Protein AF-A0A957GNC1-F1 (afdb_monomer_lite)

Foldseek 3Di:
DDDDDDDDDDPPVVLVVLVVVCVVVVHDSVVSVVVVCCVVPDPDCVVPDPVCPVVVSVVVVCDPVVVVVVVVVVVVVPPPDDDDDDD

Structure (mmCIF, N/CA/C/O backbone):
data_AF-A0A957GNC1-F1
#
_entry.id   AF-A0A957GNC1-F1
#
loop_
_atom_site.group_PDB
_atom_site.id
_atom_site.type_symbol
_atom_site.label_atom_id
_atom_site.label_alt_id
_atom_site.label_comp_id
_atom_site.label_asym_id
_atom_site.label_entity_id
_atom_site.label_seq_id
_atom_site.pdbx_PDB_ins_code
_atom_site.Cartn_x
_atom_site.Cartn_y
_atom_site.Cartn_z
_atom_site.occupancy
_atom_site.B_iso_or_equiv
_atom_site.auth_seq_id
_atom_site.auth_comp_id
_atom_site.auth_asym_id
_atom_site.auth_atom_id
_atom_site.pdbx_PDB_model_num
ATOM 1 N N . MET A 1 1 ? -13.665 -15.796 0.721 1.00 49.72 1 MET A N 1
ATOM 2 C CA . MET A 1 1 ? -12.424 -15.010 0.578 1.00 49.72 1 MET A CA 1
ATOM 3 C C . MET A 1 1 ? -11.446 -15.536 1.606 1.00 49.72 1 MET A C 1
ATOM 5 O O . MET A 1 1 ? -11.819 -15.596 2.770 1.00 49.72 1 MET A O 1
ATOM 9 N N . LEU A 1 2 ? -10.275 -16.004 1.176 1.00 80.25 2 LEU A N 1
ATOM 10 C CA . LEU A 1 2 ? -9.185 -16.353 2.087 1.00 80.25 2 LEU A CA 1
ATOM 11 C C . LEU A 1 2 ? -8.428 -15.056 2.387 1.00 80.25 2 LEU A C 1
ATOM 13 O O . LEU A 1 2 ? -8.108 -14.320 1.457 1.00 80.25 2 LEU A O 1
ATOM 17 N N . ALA A 1 3 ? -8.226 -14.747 3.663 1.00 83.12 3 ALA A N 1
ATOM 18 C CA . ALA A 1 3 ? -7.486 -13.575 4.109 1.00 83.12 3 ALA A CA 1
ATOM 19 C C . ALA A 1 3 ? -6.380 -14.046 5.050 1.00 83.12 3 ALA A C 1
ATOM 21 O O . ALA A 1 3 ? -6.655 -14.785 5.994 1.00 83.12 3 ALA A O 1
ATOM 22 N N . GLU A 1 4 ? -5.151 -13.624 4.770 1.00 89.75 4 GLU A N 1
ATOM 23 C CA . GLU A 1 4 ? -3.987 -13.913 5.603 1.00 89.75 4 GLU A CA 1
ATOM 24 C C . GLU A 1 4 ? -3.644 -12.688 6.447 1.00 89.75 4 GLU A C 1
ATOM 26 O O . GLU A 1 4 ? -3.659 -11.554 5.960 1.00 89.75 4 GLU A O 1
ATOM 31 N N . THR A 1 5 ? -3.320 -12.918 7.717 1.00 91.25 5 THR A N 1
ATOM 32 C CA . THR A 1 5 ? -2.944 -11.849 8.646 1.00 91.25 5 THR A CA 1
ATOM 33 C C . THR A 1 5 ? -1.431 -11.739 8.711 1.00 91.25 5 THR A C 1
ATOM 35 O O . THR A 1 5 ? -0.743 -12.700 9.055 1.00 91.25 5 THR A O 1
ATOM 38 N N . ILE A 1 6 ? -0.911 -10.541 8.449 1.00 90.06 6 ILE A N 1
ATOM 39 C CA . ILE A 1 6 ? 0.512 -10.226 8.590 1.00 90.06 6 ILE A CA 1
ATOM 40 C C . ILE A 1 6 ? 0.714 -9.108 9.613 1.00 90.06 6 ILE A C 1
ATOM 42 O O . ILE A 1 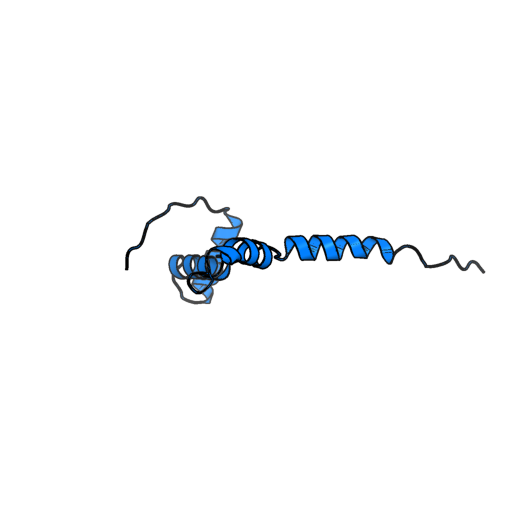6 ? -0.066 -8.160 9.681 1.00 90.06 6 ILE A O 1
ATOM 46 N N . THR A 1 7 ? 1.794 -9.195 10.391 1.00 94.00 7 THR A N 1
ATOM 47 C CA . THR A 1 7 ? 2.212 -8.133 11.317 1.00 94.00 7 THR A CA 1
ATOM 48 C C . THR A 1 7 ? 3.384 -7.377 10.709 1.00 94.00 7 THR A C 1
ATOM 50 O O . THR A 1 7 ? 4.448 -7.952 10.483 1.00 94.00 7 THR A O 1
ATOM 53 N N . LEU A 1 8 ? 3.210 -6.077 10.473 1.00 90.38 8 LEU A N 1
ATOM 54 C CA . LEU A 1 8 ? 4.223 -5.216 9.863 1.00 90.38 8 LEU A CA 1
ATOM 55 C C . LEU A 1 8 ? 4.723 -4.181 10.872 1.00 90.38 8 LEU A C 1
ATOM 57 O O . LEU A 1 8 ? 3.935 -3.512 11.538 1.00 90.38 8 LEU A O 1
ATOM 61 N N . LYS A 1 9 ? 6.045 -4.004 10.957 1.00 95.56 9 LYS A N 1
ATOM 62 C CA . LYS A 1 9 ? 6.633 -2.853 11.651 1.00 95.56 9 LYS A CA 1
ATOM 63 C C . LYS A 1 9 ? 6.708 -1.689 10.674 1.00 95.56 9 LYS A C 1
ATOM 65 O O . LYS A 1 9 ? 7.500 -1.721 9.737 1.00 95.56 9 LYS A O 1
ATOM 70 N N . ILE A 1 10 ? 5.885 -0.674 10.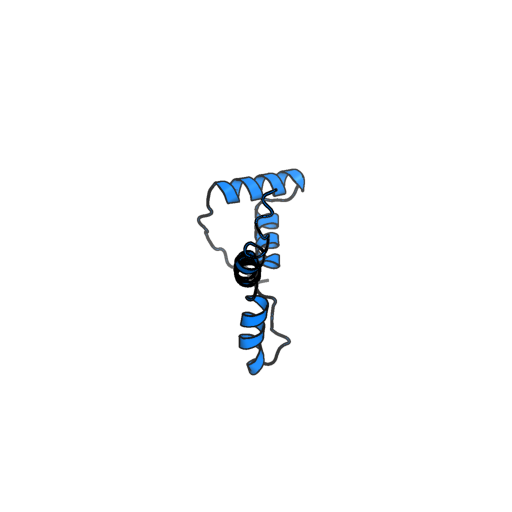900 1.00 92.31 10 ILE A N 1
ATOM 71 C CA . ILE A 1 10 ? 5.798 0.502 10.034 1.00 92.31 10 ILE A CA 1
ATOM 72 C C . ILE A 1 10 ? 6.562 1.659 10.695 1.00 92.31 10 ILE A C 1
ATOM 74 O O . ILE A 1 10 ? 6.408 1.864 11.901 1.00 92.31 10 ILE A O 1
ATOM 78 N N . PRO A 1 11 ? 7.378 2.431 9.953 1.00 97.06 11 PRO A N 1
ATOM 79 C CA . PRO A 1 11 ? 7.991 3.640 10.487 1.00 97.06 11 PRO A CA 1
ATOM 80 C C . PRO A 1 11 ? 6.945 4.628 11.022 1.00 97.06 11 PRO A C 1
ATOM 82 O O . PRO A 1 11 ? 5.922 4.873 10.383 1.00 97.06 11 PRO A O 1
ATOM 85 N N . GLU A 1 12 ? 7.242 5.261 12.157 1.00 95.81 12 GLU A N 1
ATOM 86 C CA . GLU A 1 12 ? 6.320 6.160 12.869 1.00 95.81 12 GLU A CA 1
ATOM 87 C C . GLU A 1 12 ? 5.770 7.297 11.988 1.00 95.81 12 GLU A C 1
ATOM 89 O O . GLU A 1 12 ? 4.603 7.681 12.081 1.00 95.81 12 GLU A O 1
ATOM 94 N N . PHE A 1 13 ? 6.601 7.853 11.100 1.00 95.56 13 PHE A N 1
ATOM 95 C CA . PHE A 1 13 ? 6.167 8.921 10.195 1.00 95.56 13 PHE A CA 1
ATOM 96 C C . PHE A 1 13 ? 5.076 8.443 9.223 1.00 95.56 13 PHE A C 1
ATOM 98 O O . PHE A 1 13 ? 4.125 9.176 8.946 1.00 95.56 13 PHE A O 1
ATOM 105 N N . LEU A 1 14 ? 5.198 7.208 8.729 1.00 94.81 14 LEU A N 1
ATOM 106 C CA . LEU A 1 14 ? 4.261 6.619 7.783 1.00 94.81 14 LEU A CA 1
ATOM 107 C C . LEU A 1 14 ? 2.959 6.250 8.494 1.00 94.81 14 LEU A C 1
ATOM 109 O O . LEU A 1 14 ? 1.885 6.579 7.994 1.00 94.81 14 LEU A O 1
ATOM 113 N N . TYR A 1 15 ? 3.053 5.673 9.696 1.00 96.06 15 TYR A N 1
ATOM 114 C CA . TYR A 1 15 ? 1.892 5.395 10.540 1.00 96.06 15 TYR A CA 1
ATOM 115 C C . TYR A 1 15 ? 1.041 6.654 10.777 1.00 96.06 15 TYR A C 1
ATOM 117 O O . TYR A 1 15 ? -0.161 6.647 10.511 1.00 96.06 15 TYR A O 1
ATOM 125 N N . ARG A 1 16 ? 1.663 7.776 11.168 1.00 97.31 16 ARG A N 1
ATOM 126 C CA . ARG A 1 16 ? 0.947 9.046 11.383 1.00 97.31 16 ARG A CA 1
ATOM 127 C C . ARG A 1 16 ? 0.263 9.571 10.122 1.00 97.31 16 ARG A C 1
ATOM 129 O O . ARG A 1 16 ? -0.871 10.041 10.191 1.00 97.31 16 ARG A O 1
ATOM 136 N N . ARG A 1 17 ? 0.903 9.463 8.953 1.00 95.94 17 ARG A N 1
ATOM 137 C CA . ARG A 1 17 ? 0.295 9.874 7.675 1.00 95.94 17 ARG A CA 1
ATOM 138 C C . ARG A 1 17 ? -0.939 9.032 7.331 1.00 95.94 17 ARG A C 1
ATOM 140 O O . ARG A 1 17 ? -1.957 9.585 6.908 1.00 95.94 17 ARG A O 1
ATOM 147 N N . LEU A 1 18 ? -0.861 7.719 7.538 1.00 95.19 18 LEU A N 1
ATOM 148 C CA . LEU A 1 18 ? -1.979 6.796 7.324 1.00 95.19 18 LEU A CA 1
ATOM 149 C C . LEU A 1 18 ? -3.129 7.090 8.298 1.00 95.19 18 LEU A C 1
ATOM 151 O O . LEU A 1 18 ? -4.279 7.190 7.877 1.00 95.19 18 LEU A O 1
ATOM 155 N N . GLN A 1 19 ? -2.816 7.341 9.572 1.00 97.12 19 GLN A N 1
ATOM 156 C CA . GLN A 1 19 ? -3.805 7.693 10.592 1.00 97.12 19 GLN A CA 1
ATOM 157 C C . GLN A 1 19 ? -4.527 9.012 10.277 1.00 97.12 19 GLN A C 1
ATOM 159 O O . GLN A 1 19 ? -5.755 9.071 10.345 1.00 97.12 19 GLN A O 1
ATOM 164 N N . ASN A 1 20 ? -3.795 10.046 9.853 1.00 97.25 20 ASN A N 1
ATOM 165 C CA . ASN A 1 20 ? -4.384 11.321 9.430 1.00 97.25 20 ASN A CA 1
ATOM 166 C C . ASN A 1 20 ? -5.321 11.145 8.226 1.00 97.25 20 ASN A C 1
ATOM 168 O O . ASN A 1 20 ? -6.383 11.768 8.156 1.00 97.25 20 ASN A O 1
ATOM 172 N N . THR A 1 21 ? -4.944 10.276 7.284 1.00 95.00 21 THR A N 1
ATOM 173 C CA . THR A 1 21 ? -5.760 9.958 6.105 1.00 95.00 21 THR A CA 1
ATOM 174 C C . THR A 1 21 ? -7.047 9.242 6.511 1.00 95.00 21 THR A C 1
ATOM 176 O O . THR A 1 21 ? -8.127 9.631 6.068 1.00 95.00 21 THR A O 1
ATOM 179 N N . ALA A 1 22 ? -6.958 8.252 7.401 1.00 97.00 22 ALA A N 1
ATOM 180 C CA . ALA A 1 22 ? -8.107 7.528 7.941 1.00 97.00 22 ALA A CA 1
ATOM 181 C C . ALA A 1 22 ? -9.098 8.476 8.637 1.00 97.00 22 ALA A C 1
ATOM 183 O O . ALA A 1 22 ? -10.287 8.479 8.319 1.00 97.00 22 ALA A O 1
ATOM 184 N N . GLN A 1 23 ? -8.599 9.373 9.492 1.00 96.94 23 GLN A N 1
ATOM 185 C CA . GLN A 1 23 ? -9.421 10.384 10.165 1.00 96.94 23 GLN A CA 1
ATOM 186 C C . GLN A 1 23 ? -10.091 11.344 9.173 1.00 96.94 23 GLN A C 1
ATOM 188 O O . GLN A 1 23 ? -11.297 11.579 9.259 1.00 96.94 23 GLN A O 1
ATOM 193 N N . SER A 1 24 ? -9.332 11.860 8.202 1.00 96.38 24 SER A N 1
ATOM 194 C CA . SER A 1 24 ? -9.835 12.821 7.209 1.00 96.38 24 SER A CA 1
ATOM 195 C C . SER A 1 24 ? -10.887 12.208 6.284 1.00 96.38 24 SER A C 1
ATOM 197 O O . SER A 1 24 ? -11.848 12.871 5.903 1.00 96.38 24 SER A O 1
ATOM 199 N N . THR A 1 25 ? -10.726 10.928 5.942 1.00 94.00 25 THR A N 1
ATOM 200 C CA . THR A 1 25 ? -11.639 10.191 5.054 1.00 94.00 25 THR A CA 1
ATOM 201 C C . THR A 1 25 ? -12.750 9.453 5.801 1.00 94.00 25 THR A C 1
ATOM 203 O O . THR A 1 25 ? -13.616 8.866 5.155 1.00 94.00 25 THR A O 1
ATOM 206 N N . ARG A 1 26 ? -12.757 9.501 7.144 1.00 95.69 26 ARG A N 1
ATOM 207 C CA . ARG A 1 26 ? -13.667 8.740 8.022 1.00 95.69 26 ARG A CA 1
ATOM 208 C C . ARG A 1 26 ? -13.669 7.239 7.715 1.00 95.69 26 ARG A C 1
ATOM 210 O O . ARG A 1 26 ? -14.710 6.590 7.775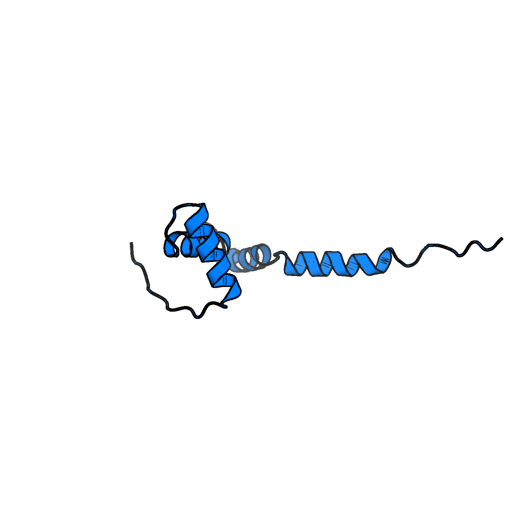 1.00 95.69 26 ARG A O 1
ATOM 217 N N . ARG A 1 27 ? -12.500 6.705 7.372 1.00 95.25 27 ARG A N 1
ATOM 218 C CA . ARG A 1 27 ? -12.269 5.278 7.128 1.00 95.25 27 ARG A CA 1
ATOM 219 C C . ARG A 1 27 ? -11.454 4.688 8.264 1.00 95.25 27 ARG A C 1
ATOM 221 O O . ARG A 1 27 ? -10.785 5.413 9.001 1.00 95.25 27 ARG A O 1
ATOM 228 N N . SER A 1 28 ? -11.509 3.373 8.408 1.00 96.94 28 SER A N 1
ATOM 229 C CA . SER A 1 28 ? -10.612 2.671 9.322 1.00 96.94 28 SER A CA 1
ATOM 230 C C . SER A 1 28 ? -9.161 2.754 8.832 1.00 96.94 28 SER A C 1
ATOM 232 O O . SER A 1 28 ? -8.891 2.941 7.643 1.00 96.94 28 SER A O 1
ATOM 234 N N . LEU A 1 29 ? -8.209 2.615 9.759 1.00 94.44 29 LEU A N 1
ATOM 235 C CA . LEU A 1 29 ? -6.791 2.566 9.402 1.00 94.44 29 LEU A CA 1
ATOM 236 C C . LEU A 1 29 ? -6.493 1.371 8.482 1.00 94.44 29 LEU A C 1
ATOM 238 O O . LEU A 1 29 ? -5.781 1.537 7.495 1.00 94.44 29 LEU A O 1
ATOM 242 N N . ASP A 1 30 ? -7.091 0.213 8.762 1.00 94.06 30 ASP A N 1
ATOM 243 C CA . ASP A 1 30 ? -6.934 -1.008 7.969 1.00 94.06 30 ASP A CA 1
ATOM 244 C C . ASP A 1 30 ? -7.391 -0.809 6.520 1.00 94.06 30 ASP A C 1
ATOM 246 O O . ASP A 1 30 ? -6.653 -1.145 5.599 1.00 94.06 30 ASP A O 1
ATOM 250 N N . GLU A 1 31 ? -8.551 -0.186 6.286 1.00 94.31 31 GLU A N 1
ATOM 251 C CA . GLU A 1 31 ? -9.025 0.116 4.926 1.00 94.31 31 GLU A CA 1
ATOM 252 C C . GLU A 1 31 ? -8.060 1.028 4.165 1.00 94.31 31 GLU A C 1
ATOM 254 O O . GLU A 1 31 ? -7.817 0.825 2.975 1.00 94.31 31 GLU A O 1
ATOM 259 N N . VAL A 1 32 ? -7.490 2.030 4.838 1.00 95.25 32 VAL A N 1
ATOM 260 C CA . VAL A 1 32 ? -6.506 2.932 4.226 1.00 95.25 32 VAL A CA 1
ATOM 261 C C . VAL A 1 32 ? -5.205 2.195 3.910 1.00 95.25 32 VAL A C 1
ATOM 263 O O . VAL A 1 32 ? -4.626 2.419 2.843 1.00 95.25 32 VAL A O 1
ATOM 266 N N . ILE A 1 33 ? -4.751 1.307 4.798 1.00 93.38 33 ILE A N 1
ATOM 267 C CA . ILE A 1 33 ? -3.556 0.483 4.587 1.00 93.38 33 ILE A CA 1
ATOM 268 C C . ILE A 1 33 ? -3.772 -0.467 3.411 1.00 93.38 33 ILE A C 1
ATOM 270 O O . ILE A 1 33 ? -2.962 -0.466 2.489 1.00 93.38 33 ILE A O 1
ATOM 274 N N . ILE A 1 34 ? -4.873 -1.221 3.398 1.00 92.12 34 ILE A N 1
ATOM 275 C CA . ILE A 1 34 ? -5.201 -2.146 2.308 1.00 92.12 34 ILE A CA 1
ATOM 276 C C . ILE A 1 34 ? -5.313 -1.399 0.981 1.00 92.12 34 ILE A C 1
ATOM 278 O O . ILE A 1 34 ? -4.738 -1.838 -0.008 1.00 92.12 34 ILE A O 1
ATOM 282 N N . HIS A 1 35 ? -5.976 -0.244 0.953 1.00 90.62 35 HIS A N 1
ATOM 283 C CA . HIS A 1 35 ? -6.082 0.558 -0.263 1.00 90.62 35 HIS A CA 1
ATOM 284 C C . HIS A 1 35 ? -4.718 1.057 -0.762 1.00 90.62 35 HIS A C 1
ATOM 286 O O . HIS A 1 35 ? -4.426 0.990 -1.954 1.00 90.62 35 HIS A O 1
ATOM 292 N N . SER A 1 36 ? -3.858 1.514 0.151 1.00 89.88 36 SER A N 1
ATOM 293 C CA . SER A 1 36 ? -2.498 1.945 -0.191 1.00 89.88 36 SER A CA 1
ATOM 294 C C . SER A 1 36 ? -1.661 0.781 -0.723 1.00 89.88 36 SER A C 1
ATOM 296 O O . SER A 1 36 ? -0.919 0.951 -1.687 1.00 89.88 36 SER A O 1
ATOM 298 N N . LEU A 1 37 ? -1.812 -0.407 -0.127 1.00 88.88 37 LEU A N 1
ATOM 299 C CA . LEU A 1 37 ? -1.174 -1.627 -0.607 1.00 88.88 37 LEU A CA 1
ATOM 300 C C . LEU A 1 37 ? -1.708 -2.026 -1.981 1.00 88.88 37 LEU A C 1
ATOM 302 O O . LEU A 1 37 ? -0.904 -2.386 -2.820 1.00 88.88 37 LEU A O 1
ATOM 306 N N . GLN A 1 38 ? -3.008 -1.921 -2.253 1.00 85.56 38 GLN A N 1
ATOM 307 C CA . GLN 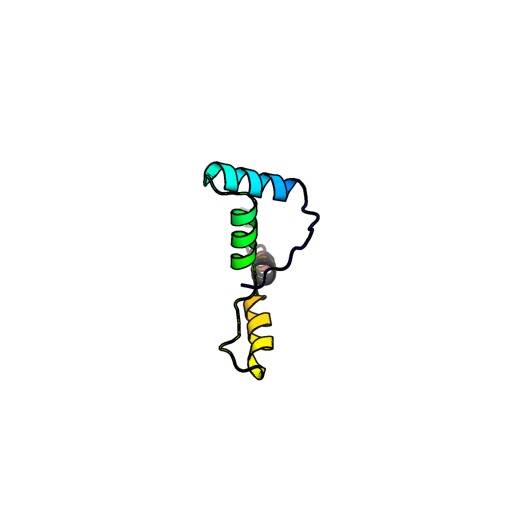A 1 38 ? -3.578 -2.232 -3.570 1.00 85.56 38 GLN A CA 1
ATOM 308 C C . GLN A 1 38 ? -3.043 -1.312 -4.669 1.00 85.56 38 GLN A C 1
ATOM 310 O O . GLN A 1 38 ? -2.722 -1.792 -5.747 1.00 85.56 38 GLN A O 1
ATOM 315 N N . ILE A 1 39 ? -2.923 -0.009 -4.393 1.00 83.69 39 ILE A N 1
ATOM 316 C CA . ILE A 1 39 ? -2.378 0.960 -5.355 1.00 83.69 39 ILE A CA 1
ATOM 317 C C . ILE A 1 39 ? -0.880 0.730 -5.587 1.00 83.69 39 ILE A C 1
ATOM 319 O O . ILE A 1 39 ? -0.410 0.874 -6.708 1.00 83.69 39 ILE A O 1
ATOM 323 N N . GLY A 1 40 ? -0.125 0.415 -4.530 1.00 79.12 40 GLY A N 1
ATOM 324 C CA . GLY A 1 40 ? 1.321 0.189 -4.613 1.00 79.12 40 GLY A CA 1
ATOM 325 C C . GLY A 1 40 ? 1.729 -1.249 -4.940 1.00 79.12 40 GLY A C 1
ATOM 326 O O . GLY A 1 40 ? 2.923 -1.527 -5.037 1.00 79.12 40 GLY A O 1
ATOM 327 N N . SER A 1 41 ? 0.774 -2.173 -5.047 1.00 78.81 41 SER A N 1
ATOM 328 C CA . SER A 1 41 ? 1.049 -3.554 -5.435 1.00 78.81 41 SER A CA 1
ATOM 329 C C . SER A 1 41 ? 1.150 -3.639 -6.951 1.00 78.81 41 SER A C 1
ATOM 331 O O . SER A 1 41 ? 0.406 -2.941 -7.639 1.00 78.81 41 SER A O 1
ATOM 333 N N . PRO A 1 42 ? 2.008 -4.528 -7.477 1.00 70.00 42 PRO A N 1
ATOM 334 C CA . PRO A 1 42 ? 1.968 -4.867 -8.889 1.00 70.00 42 PRO A CA 1
ATOM 335 C C . PRO A 1 42 ? 0.540 -5.256 -9.285 1.00 70.00 42 PRO A C 1
ATOM 337 O O . PRO A 1 42 ? -0.149 -5.912 -8.487 1.00 70.00 42 PRO A O 1
ATOM 340 N N . PRO A 1 43 ? 0.081 -4.881 -10.487 1.00 68.94 43 PRO A N 1
ATOM 341 C CA . PRO A 1 43 ? -1.220 -5.312 -10.953 1.00 68.94 43 PRO A CA 1
ATOM 342 C C . PRO A 1 43 ? -1.259 -6.839 -11.020 1.00 68.94 43 PRO A C 1
ATOM 344 O O . PRO A 1 43 ? -0.241 -7.526 -11.147 1.00 68.94 43 PRO A O 1
ATOM 347 N N . VAL A 1 44 ? -2.465 -7.379 -10.899 1.00 68.56 44 VAL A N 1
ATOM 348 C CA . VAL A 1 44 ? -2.688 -8.814 -11.005 1.00 68.56 44 VAL A CA 1
ATOM 349 C C . VAL A 1 44 ? -2.504 -9.190 -12.477 1.00 68.56 44 VAL A C 1
ATOM 351 O O . VAL A 1 44 ? -3.371 -8.921 -13.302 1.00 68.56 44 VAL A O 1
ATOM 354 N N . TRP A 1 45 ? -1.350 -9.759 -12.829 1.00 67.62 45 TRP A N 1
ATOM 355 C CA . TRP A 1 45 ? -1.010 -10.143 -14.206 1.00 67.62 45 TRP A CA 1
ATOM 356 C C . TRP A 1 45 ? -1.662 -11.465 -14.645 1.00 67.62 45 TRP A C 1
ATOM 358 O O . TRP A 1 45 ? -1.163 -12.122 -15.555 1.00 67.62 45 TRP A O 1
ATOM 368 N N . ASP A 1 46 ? -2.759 -11.874 -14.005 1.00 67.31 46 ASP A N 1
ATOM 369 C CA . ASP A 1 46 ? -3.396 -13.180 -14.222 1.00 67.31 46 ASP A CA 1
ATOM 370 C C . ASP A 1 46 ? -3.926 -13.347 -15.659 1.00 67.31 46 ASP A C 1
ATOM 372 O O . ASP A 1 46 ? -3.987 -14.466 -16.165 1.00 67.31 46 ASP A O 1
ATOM 376 N N . ASP A 1 47 ? -4.234 -12.239 -16.344 1.00 67.00 47 ASP A N 1
ATOM 377 C CA . ASP A 1 47 ? -4.654 -12.222 -17.754 1.00 67.00 47 ASP A CA 1
ATOM 378 C C . ASP A 1 47 ? -3.473 -12.195 -18.747 1.00 67.00 47 ASP A C 1
ATOM 380 O O . ASP A 1 47 ? -3.668 -12.216 -19.966 1.00 67.00 47 ASP A O 1
ATOM 384 N N . VAL A 1 48 ? -2.232 -12.140 -18.254 1.00 71.62 48 VAL A N 1
ATOM 385 C CA . VAL A 1 48 ? -1.021 -12.097 -19.078 1.00 71.62 48 VAL A CA 1
ATOM 386 C C . VAL A 1 48 ? -0.401 -13.495 -19.156 1.00 71.62 48 VAL A C 1
ATOM 388 O O . VAL A 1 48 ? -0.183 -14.125 -18.117 1.00 71.62 48 VAL A O 1
ATOM 391 N N . PRO A 1 49 ? -0.038 -13.987 -20.358 1.00 78.88 49 PRO A N 1
ATOM 392 C CA . PRO A 1 49 ? 0.721 -15.227 -20.496 1.00 78.88 49 PRO A CA 1
ATOM 393 C C . PRO A 1 49 ? 1.992 -15.214 -19.636 1.00 78.88 49 PRO A C 1
ATOM 395 O O . PRO A 1 49 ? 2.712 -14.217 -19.601 1.00 78.88 49 PRO A O 1
ATOM 398 N N . ALA A 1 50 ? 2.285 -16.331 -18.960 1.00 73.50 50 ALA A N 1
ATOM 399 C CA . ALA A 1 50 ? 3.372 -16.435 -17.977 1.00 73.50 50 ALA A CA 1
ATOM 400 C C . ALA A 1 50 ? 4.744 -15.970 -18.507 1.00 73.50 50 ALA A C 1
ATOM 402 O O . ALA A 1 50 ? 5.549 -15.429 -17.751 1.00 73.50 50 ALA A O 1
ATOM 403 N N . GLU A 1 51 ? 4.984 -16.131 -19.810 1.00 78.94 51 GLU A N 1
ATOM 404 C CA . GLU A 1 51 ? 6.190 -15.667 -20.503 1.00 78.94 51 GLU A CA 1
ATOM 405 C C . GLU A 1 51 ? 6.387 -14.142 -20.463 1.00 78.94 51 GLU A C 1
ATOM 407 O O . GLU A 1 51 ? 7.525 -13.691 -20.432 1.00 78.94 51 GLU A O 1
ATOM 412 N N . PHE A 1 52 ? 5.312 -13.352 -20.377 1.00 76.38 52 PHE A N 1
ATOM 413 C CA . PHE A 1 52 ? 5.374 -11.885 -20.356 1.00 76.38 52 PHE A CA 1
ATOM 414 C C . PHE A 1 52 ? 5.170 -11.279 -18.964 1.00 76.38 52 PHE A C 1
ATOM 416 O O . PHE A 1 52 ? 5.450 -10.099 -18.768 1.00 76.38 52 PHE A O 1
ATOM 423 N N . GLN A 1 53 ? 4.707 -12.054 -17.977 1.00 73.31 53 GLN A N 1
ATOM 424 C CA . GLN A 1 53 ? 4.451 -11.542 -16.623 1.00 73.31 53 GLN A CA 1
ATOM 425 C C . GLN A 1 53 ? 5.713 -10.960 -15.971 1.00 73.31 53 GLN A C 1
ATOM 427 O O . GLN A 1 53 ? 5.647 -9.933 -15.299 1.00 73.31 53 GLN A O 1
ATOM 432 N N . THR A 1 54 ? 6.870 -11.593 -16.191 1.00 72.38 54 THR A N 1
ATOM 433 C CA . THR A 1 54 ? 8.149 -11.124 -15.633 1.00 72.38 54 THR A CA 1
ATOM 434 C C . THR A 1 54 ? 8.568 -9.792 -16.249 1.00 72.38 54 THR A C 1
ATOM 436 O O . THR A 1 54 ? 8.901 -8.860 -15.519 1.00 72.38 54 THR A O 1
ATOM 439 N N . ASP A 1 55 ? 8.498 -9.676 -17.575 1.00 72.81 55 ASP A N 1
ATOM 440 C CA . ASP A 1 55 ? 8.890 -8.459 -18.288 1.00 72.81 55 ASP A CA 1
ATOM 441 C C . ASP A 1 55 ? 7.948 -7.295 -17.963 1.00 72.81 55 ASP A C 1
ATOM 443 O O . ASP A 1 55 ? 8.402 -6.185 -17.684 1.00 72.81 55 ASP A O 1
ATOM 447 N N . LEU A 1 56 ? 6.639 -7.551 -17.891 1.00 70.44 56 LEU A N 1
ATOM 448 C CA . LEU A 1 56 ? 5.657 -6.537 -17.506 1.00 70.44 56 LEU A CA 1
ATOM 449 C C . LEU A 1 56 ? 5.808 -6.099 -16.048 1.00 70.44 56 LEU A C 1
ATOM 451 O O . LEU A 1 56 ? 5.719 -4.906 -15.767 1.00 70.44 56 LEU A O 1
ATOM 455 N N . ALA A 1 57 ? 6.115 -7.016 -15.127 1.00 71.69 57 ALA A N 1
ATOM 456 C CA . ALA A 1 57 ? 6.414 -6.657 -13.743 1.00 71.69 57 ALA A CA 1
ATOM 457 C C . ALA A 1 57 ? 7.680 -5.789 -13.627 1.00 71.69 57 ALA A C 1
ATOM 459 O O . ALA A 1 57 ? 7.756 -4.931 -12.749 1.00 71.69 57 ALA A O 1
ATOM 460 N N . VAL A 1 58 ? 8.675 -5.984 -14.498 1.00 71.75 58 VAL A N 1
ATOM 461 C CA . VAL A 1 58 ? 9.869 -5.125 -14.571 1.00 71.75 58 VAL A CA 1
ATOM 462 C C . VAL A 1 58 ? 9.525 -3.747 -15.143 1.00 71.75 58 VAL A C 1
ATOM 464 O O . VAL A 1 58 ? 10.011 -2.745 -14.623 1.00 71.75 58 VAL A O 1
ATOM 467 N N . MET A 1 59 ? 8.670 -3.678 -16.166 1.00 69.69 59 MET A N 1
ATOM 468 C CA . MET A 1 59 ? 8.220 -2.417 -16.766 1.00 69.69 59 MET A CA 1
ATOM 469 C C . MET A 1 59 ? 7.332 -1.592 -15.825 1.00 69.69 59 MET A C 1
ATOM 471 O O . MET A 1 59 ? 7.509 -0.382 -15.738 1.00 69.69 59 MET A O 1
ATOM 475 N N . ASP A 1 60 ? 6.426 -2.228 -15.083 1.00 68.88 60 ASP A N 1
ATOM 476 C CA . ASP A 1 60 ? 5.611 -1.588 -14.038 1.00 68.88 60 ASP A CA 1
ATOM 477 C C . ASP A 1 60 ? 6.481 -1.059 -12.886 1.00 68.88 60 ASP A C 1
ATOM 479 O O . ASP A 1 60 ? 6.275 0.037 -12.368 1.00 68.88 60 ASP A O 1
ATOM 483 N N . ARG A 1 61 ? 7.547 -1.798 -12.554 1.00 63.38 61 ARG A N 1
ATOM 484 C CA . ARG A 1 61 ? 8.577 -1.375 -11.595 1.00 63.38 61 ARG A CA 1
ATOM 485 C C . ARG A 1 61 ? 9.564 -0.355 -12.140 1.00 63.38 61 ARG A C 1
ATOM 487 O O . ARG A 1 61 ? 10.384 0.133 -11.358 1.00 63.38 61 ARG A O 1
ATOM 494 N N . LEU A 1 62 ? 9.484 0.021 -13.417 1.00 63.28 62 LEU A N 1
ATOM 495 C CA . LEU A 1 62 ? 10.172 1.193 -13.961 1.00 63.28 62 LEU A CA 1
ATOM 496 C C . LEU A 1 62 ? 9.479 2.475 -13.453 1.00 63.28 62 LEU A C 1
ATOM 498 O O . LEU A 1 62 ? 9.097 3.364 -14.208 1.00 63.28 62 LEU A O 1
ATOM 502 N N . GLY A 1 63 ? 9.270 2.530 -12.141 1.00 63.06 63 GLY A N 1
ATOM 503 C CA . GLY A 1 63 ? 8.628 3.611 -11.427 1.00 63.06 63 GLY A CA 1
ATOM 504 C C . GLY A 1 63 ? 9.582 4.772 -11.192 1.00 63.06 63 GLY A C 1
ATOM 505 O O . GLY A 1 63 ? 10.740 4.764 -11.629 1.00 63.06 63 GLY A O 1
ATOM 506 N N . ASP A 1 64 ? 9.065 5.759 -10.464 1.00 58.75 64 ASP A N 1
ATOM 507 C CA . ASP A 1 64 ? 9.653 7.073 -10.191 1.00 58.75 64 ASP A CA 1
ATOM 508 C C . ASP A 1 64 ? 11.164 7.090 -9.935 1.00 58.75 64 ASP A C 1
ATOM 510 O O . ASP A 1 64 ? 11.801 8.070 -10.290 1.00 58.75 64 ASP A O 1
ATOM 514 N N . ASP A 1 65 ? 11.773 6.037 -9.386 1.00 62.59 65 ASP A N 1
ATOM 515 C CA . ASP A 1 65 ? 13.221 5.953 -9.167 1.00 62.59 65 ASP A CA 1
ATOM 516 C C . ASP A 1 65 ? 14.037 5.993 -10.468 1.00 62.59 65 ASP A C 1
ATOM 518 O O . ASP A 1 65 ? 15.061 6.678 -10.540 1.00 62.59 65 ASP A O 1
ATOM 522 N N . THR A 1 66 ? 13.578 5.308 -11.519 1.00 66.06 66 THR A N 1
ATOM 523 C CA . THR A 1 66 ? 14.248 5.326 -12.831 1.00 66.06 66 THR A CA 1
ATOM 524 C C . THR A 1 66 ? 14.001 6.664 -13.526 1.00 66.06 66 THR A C 1
ATOM 526 O O . THR A 1 66 ? 14.926 7.255 -14.085 1.00 66.06 66 THR A O 1
ATOM 529 N N . LEU A 1 67 ? 12.789 7.213 -13.397 1.00 65.06 67 LEU A N 1
ATOM 530 C CA . LEU A 1 67 ? 12.452 8.552 -13.887 1.00 65.06 67 LEU A CA 1
ATOM 531 C C . LEU A 1 67 ? 13.253 9.650 -13.159 1.00 65.06 67 LEU A C 1
ATOM 533 O O . LEU A 1 67 ? 13.741 10.577 -13.801 1.00 65.06 67 LEU A O 1
ATOM 537 N N . TRP A 1 68 ? 13.484 9.527 -11.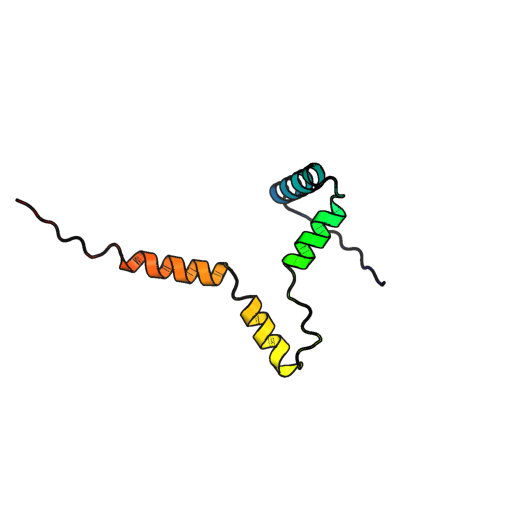848 1.00 64.88 68 TRP A N 1
ATOM 538 C CA . TRP A 1 68 ? 14.301 10.449 -11.050 1.00 64.88 68 TRP A CA 1
ATOM 539 C C . TRP A 1 68 ? 15.796 10.345 -11.351 1.00 64.88 68 TRP A C 1
ATOM 541 O O . TRP A 1 68 ? 16.526 11.327 -11.187 1.00 64.88 68 TRP A O 1
ATOM 551 N N . GLN A 1 69 ? 16.290 9.171 -11.748 1.00 65.94 69 GLN A N 1
ATOM 552 C CA . GLN A 1 69 ? 17.661 9.009 -12.241 1.00 65.94 69 GLN A CA 1
ATOM 553 C C . GLN A 1 69 ? 17.829 9.718 -13.592 1.00 65.94 69 GLN A C 1
ATOM 555 O O . GLN A 1 69 ? 18.743 10.527 -13.728 1.00 65.94 69 GLN A O 1
ATOM 560 N N . ILE A 1 70 ? 16.893 9.518 -14.528 1.00 70.12 70 ILE A N 1
ATOM 561 C CA . ILE A 1 70 ? 16.890 10.176 -15.847 1.00 70.12 70 ILE A CA 1
ATOM 562 C C . ILE A 1 70 ? 16.745 11.704 -15.715 1.00 70.12 70 ILE A C 1
ATOM 564 O O . ILE A 1 70 ? 17.484 12.472 -16.331 1.00 70.12 70 ILE A O 1
ATOM 568 N N . ALA A 1 71 ? 15.838 12.179 -14.858 1.00 63.44 71 ALA A N 1
ATOM 569 C CA . ALA A 1 71 ? 15.662 13.611 -14.613 1.00 63.44 71 ALA A CA 1
ATOM 570 C C . ALA A 1 71 ? 16.929 14.266 -14.028 1.00 63.44 71 ALA A C 1
ATOM 572 O O . ALA A 1 71 ? 17.249 15.409 -14.357 1.00 63.44 71 ALA A O 1
ATOM 573 N N . ARG A 1 72 ? 17.679 13.551 -13.176 1.00 65.38 72 ARG A N 1
ATOM 574 C CA . ARG A 1 72 ? 18.942 14.052 -12.609 1.00 65.38 72 ARG A CA 1
ATOM 575 C C . ARG A 1 72 ? 20.108 13.972 -13.585 1.00 65.38 72 ARG A C 1
ATOM 577 O O . ARG A 1 72 ? 20.939 14.875 -13.549 1.00 65.38 72 ARG A O 1
ATOM 584 N N . SER A 1 73 ? 20.162 12.973 -14.465 1.00 65.62 73 SER A N 1
ATOM 585 C CA . SER A 1 73 ? 21.209 12.895 -15.490 1.00 65.62 73 SER A CA 1
ATOM 586 C C . SER A 1 73 ? 21.112 14.031 -16.514 1.00 65.62 73 SER A C 1
ATOM 588 O O . SER A 1 73 ? 22.142 14.513 -16.968 1.00 65.62 73 SER A O 1
ATOM 590 N N . HIS A 1 74 ? 19.908 14.537 -16.809 1.00 58.94 74 HIS A N 1
ATOM 591 C CA . HIS A 1 74 ? 19.726 15.707 -17.684 1.00 58.94 74 HIS A CA 1
ATOM 592 C C . HIS A 1 74 ? 19.972 17.065 -17.003 1.00 58.94 74 HIS A C 1
ATOM 594 O O . HIS A 1 74 ? 20.107 18.078 -17.688 1.00 58.94 74 HIS A O 1
ATOM 600 N N . LYS A 1 75 ? 20.071 17.129 -15.666 1.00 52.22 75 LYS A N 1
ATOM 601 C CA . LYS A 1 75 ? 20.374 18.387 -14.959 1.00 52.22 75 LYS A CA 1
ATOM 602 C C . LYS A 1 75 ? 21.825 18.839 -15.169 1.00 52.22 75 LYS A C 1
ATOM 604 O O . LYS A 1 75 ? 22.104 20.028 -15.076 1.00 52.22 75 LYS A O 1
ATOM 609 N N . THR A 1 76 ? 22.737 17.921 -15.482 1.00 51.47 76 THR A N 1
ATOM 610 C CA . THR A 1 76 ? 24.165 18.230 -15.663 1.00 51.47 76 THR A CA 1
ATOM 611 C C . THR A 1 76 ? 24.492 18.811 -17.047 1.00 51.47 76 THR A C 1
ATOM 613 O O . THR A 1 76 ? 25.572 19.359 -17.225 1.00 51.47 76 THR A O 1
ATOM 616 N N . GLU A 1 77 ? 23.572 18.754 -18.019 1.00 50.41 77 GLU A N 1
ATOM 617 C CA . GLU A 1 77 ? 23.802 19.284 -19.377 1.00 50.41 77 GLU A CA 1
ATOM 618 C C . GLU A 1 77 ? 23.398 20.756 -19.562 1.00 50.41 77 GLU A C 1
ATOM 620 O O . GLU A 1 77 ? 23.882 21.402 -20.486 1.00 50.41 77 GLU A O 1
ATOM 625 N N . ILE A 1 78 ? 22.555 21.325 -18.691 1.00 52.75 78 ILE A N 1
ATOM 626 C CA . ILE A 1 78 ? 22.026 22.694 -18.884 1.00 52.75 78 ILE A CA 1
ATOM 627 C C . ILE A 1 78 ? 22.903 23.772 -18.211 1.00 52.75 78 ILE A C 1
ATOM 629 O O . ILE A 1 78 ? 22.763 24.956 -18.503 1.00 52.75 78 ILE A O 1
ATOM 633 N N . GLU A 1 79 ? 23.861 23.399 -17.360 1.00 49.09 79 GLU A N 1
ATOM 634 C CA . GLU A 1 79 ? 24.678 24.370 -16.608 1.00 49.09 79 GLU A CA 1
ATOM 635 C C . GLU A 1 79 ? 25.963 24.819 -17.338 1.00 49.09 79 GLU A C 1
ATOM 637 O O . GLU A 1 79 ? 26.694 25.659 -16.827 1.00 49.09 79 GLU A O 1
ATOM 642 N N . HIS A 1 80 ? 26.242 24.325 -18.554 1.00 50.34 80 HIS A N 1
ATOM 643 C CA . HIS A 1 80 ? 27.547 24.521 -19.208 1.00 50.34 80 HIS A CA 1
ATOM 644 C C . HIS A 1 80 ? 27.580 25.443 -20.442 1.00 50.34 80 HIS A C 1
ATOM 646 O O . HIS A 1 80 ? 28.558 25.414 -21.189 1.00 50.34 80 HIS A O 1
ATOM 652 N N . THR A 1 81 ? 26.571 26.294 -20.661 1.00 49.91 81 THR A N 1
ATOM 653 C CA . THR A 1 81 ? 26.637 27.349 -21.695 1.00 49.91 81 THR A CA 1
ATOM 654 C C . THR A 1 81 ? 25.921 28.632 -21.273 1.00 49.91 81 THR A C 1
ATOM 656 O O . THR A 1 81 ? 24.833 28.943 -21.751 1.00 49.91 81 THR A O 1
ATOM 659 N N . LEU A 1 82 ? 26.565 29.415 -20.414 1.00 52.56 82 LEU A N 1
ATOM 660 C CA . LEU A 1 82 ? 26.421 30.871 -20.406 1.00 52.56 82 LEU A CA 1
ATOM 661 C C . LEU A 1 82 ? 27.841 31.434 -20.554 1.00 52.56 82 LEU A C 1
ATOM 663 O O . LEU A 1 82 ? 28.638 31.259 -19.637 1.00 52.56 82 LEU A O 1
ATOM 667 N N . PRO A 1 83 ? 28.214 31.999 -21.717 1.00 48.41 83 PRO A N 1
ATOM 668 C CA . PRO A 1 83 ? 29.515 32.627 -21.873 1.00 48.41 83 PRO A CA 1
ATOM 669 C C . PRO A 1 83 ? 29.558 33.927 -21.066 1.00 48.41 83 PRO A C 1
ATOM 671 O O . PRO A 1 83 ? 28.644 34.752 -21.148 1.00 48.41 83 PRO A O 1
ATOM 674 N N . ASP A 1 84 ? 30.642 34.088 -20.313 1.00 54.53 84 ASP A N 1
ATOM 675 C CA . ASP A 1 84 ? 31.033 35.328 -19.655 1.00 54.53 84 ASP A CA 1
ATOM 676 C C . ASP A 1 84 ? 31.117 36.453 -20.696 1.00 54.53 84 ASP A C 1
ATOM 678 O O . ASP A 1 84 ? 32.003 36.470 -21.553 1.00 54.53 84 ASP A O 1
ATOM 682 N N . HIS A 1 85 ? 30.183 37.399 -20.638 1.00 44.84 85 HIS A N 1
ATOM 683 C CA . HIS A 1 85 ? 30.311 38.673 -21.335 1.00 44.84 85 HIS A CA 1
ATOM 684 C C . HIS A 1 85 ? 30.746 39.736 -20.327 1.00 44.84 85 HIS A C 1
ATOM 686 O O . HIS A 1 85 ? 29.920 40.370 -19.673 1.00 44.84 85 HIS A O 1
ATOM 692 N N . GLU A 1 86 ? 32.065 39.900 -20.219 1.00 45.09 86 GLU A N 1
ATOM 693 C CA . GLU A 1 86 ? 32.696 41.106 -19.688 1.00 45.09 86 GLU A CA 1
ATOM 694 C C . GLU A 1 86 ? 32.588 42.258 -20.700 1.00 45.09 86 GLU A C 1
ATOM 696 O O . GLU A 1 86 ? 32.727 42.057 -21.913 1.00 45.09 86 GLU A O 1
ATOM 701 N N . GLY A 1 87 ? 32.358 43.465 -20.181 1.00 46.9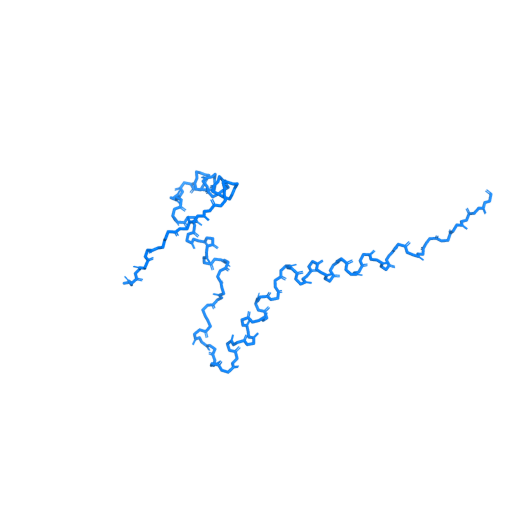7 87 GLY A N 1
ATOM 702 C CA . GLY A 1 87 ? 32.384 44.743 -20.891 1.00 46.97 87 GLY A CA 1
ATOM 703 C C . GLY A 1 87 ? 32.381 45.899 -19.906 1.00 46.97 87 GLY A C 1
ATOM 704 O O . GLY A 1 87 ? 31.430 45.954 -19.095 1.00 46.97 87 GLY A O 1
#

Sequence (87 aa):
MLAETITLKIPEFLYRRLQNTAQSTRRSLDEVIIHSLQIGSPPVWDDVPAEFQTDLAVMDRLGDDTLWQIARSHKTEIEHTLPDHEG

Secondary structure (DSSP, 8-state):
-----------HHHHHHHHHHHHHHT--HHHHHHHHHHHHSPP-GGGS-HHHHHHHHHHHT--HHHHHHHHHHGGGTSSS-------

pLDDT: mean 76.44, std 16.67, range [44.84, 97.31]

Radius of gyration: 21.68 Å; chains: 1; bounding box: 46×61×35 Å